Protein AF-A0A5Q4T2U3-F1 (afdb_monomer_lite)

pLDDT: mean 88.75, std 9.17, range [44.78, 97.44]

Radius of gyration: 14.24 Å; chains: 1; bounding box: 34×30×40 Å

Sequence (96 aa):
LSAARLGQRGVGEGGEFGFTLPYAPLAEAGGGQERTWELWLRPSAGAAALRISRILDDVWDKREIFRFPEHRTAAYRAVPCYTADNELDIRLTPPA

Structure (mmCIF, N/CA/C/O backbone):
data_AF-A0A5Q4T2U3-F1
#
_entry.id   AF-A0A5Q4T2U3-F1
#
loop_
_atom_site.group_PDB
_atom_site.id
_atom_site.type_symbol
_atom_site.label_atom_id
_atom_site.label_alt_id
_atom_site.label_comp_id
_atom_site.label_asym_id
_atom_site.label_entity_id
_atom_site.label_seq_id
_atom_site.pdbx_PDB_ins_code
_atom_site.Cartn_x
_atom_site.Cartn_y
_atom_site.Cartn_z
_atom_site.occupancy
_atom_site.B_iso_or_equiv
_atom_site.auth_seq_id
_atom_site.auth_comp_id
_atom_site.auth_asym_id
_atom_site.auth_atom_id
_atom_site.pdbx_PDB_model_num
ATOM 1 N N . LEU A 1 1 ? 0.548 -20.697 7.424 1.00 44.78 1 LEU A N 1
ATOM 2 C CA . LEU A 1 1 ? 0.259 -19.273 7.145 1.00 44.78 1 LEU A CA 1
ATOM 3 C C . LEU A 1 1 ? -0.206 -19.179 5.698 1.00 44.78 1 LEU A C 1
ATOM 5 O O . LEU A 1 1 ? 0.596 -19.425 4.808 1.00 44.78 1 LEU A O 1
ATOM 9 N N . SER A 1 2 ? -1.497 -18.965 5.443 1.00 50.19 2 SER A N 1
ATOM 10 C CA . SER A 1 2 ? -1.995 -18.781 4.074 1.00 50.19 2 SER A CA 1
ATOM 11 C C . SER A 1 2 ? -1.671 -17.360 3.614 1.00 50.19 2 SER A C 1
ATOM 13 O O . SER A 1 2 ? -2.202 -16.402 4.177 1.00 50.19 2 SER A O 1
ATOM 15 N N . ALA A 1 3 ? -0.811 -17.212 2.610 1.00 60.25 3 ALA A N 1
ATOM 16 C CA . ALA A 1 3 ? -0.605 -15.92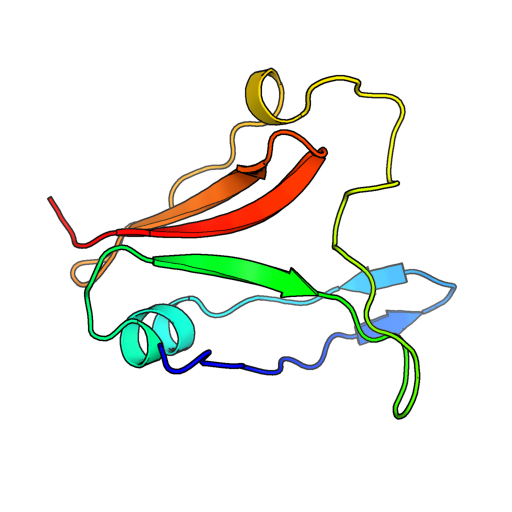6 1.955 1.00 60.25 3 ALA A CA 1
ATOM 17 C C . ALA A 1 3 ? -1.818 -15.635 1.057 1.00 60.25 3 ALA A C 1
ATOM 19 O O . ALA A 1 3 ? -2.064 -16.350 0.086 1.00 60.25 3 ALA A O 1
ATOM 20 N N . ALA A 1 4 ? -2.603 -14.613 1.397 1.00 69.62 4 ALA A N 1
ATOM 21 C CA . ALA A 1 4 ? -3.657 -14.118 0.521 1.00 69.62 4 ALA A CA 1
ATOM 22 C C . ALA A 1 4 ? -3.031 -13.202 -0.539 1.00 69.62 4 ALA A C 1
ATOM 24 O O . ALA A 1 4 ? -2.256 -12.309 -0.206 1.00 69.62 4 ALA A O 1
ATOM 25 N N . ARG A 1 5 ? -3.365 -13.412 -1.817 1.00 78.81 5 ARG A N 1
ATOM 26 C CA . ARG A 1 5 ? -2.930 -12.553 -2.925 1.00 78.81 5 ARG A CA 1
ATOM 27 C C . ARG A 1 5 ? -4.149 -11.974 -3.620 1.00 78.81 5 ARG A C 1
ATOM 29 O O . ARG A 1 5 ? -4.993 -12.721 -4.104 1.00 78.81 5 ARG A O 1
ATOM 36 N N . LEU A 1 6 ? -4.203 -10.650 -3.711 1.00 81.75 6 LEU A N 1
ATOM 37 C CA . LEU A 1 6 ? -5.238 -9.923 -4.437 1.00 81.75 6 LEU A CA 1
ATOM 38 C C . LEU A 1 6 ? -4.587 -9.175 -5.601 1.00 81.75 6 LEU A C 1
ATOM 40 O O . LEU A 1 6 ? -3.558 -8.524 -5.436 1.00 81.75 6 LEU A O 1
ATOM 44 N N . GLY A 1 7 ? -5.146 -9.339 -6.799 1.00 80.31 7 GLY A N 1
ATOM 45 C CA . GLY A 1 7 ? -4.657 -8.692 -8.013 1.00 80.31 7 GLY A CA 1
ATOM 46 C C . GLY A 1 7 ? -5.518 -7.489 -8.371 1.00 80.31 7 GLY A C 1
ATOM 47 O O . GLY A 1 7 ? -6.740 -7.589 -8.348 1.00 80.31 7 GLY A O 1
ATOM 48 N N . GLN A 1 8 ? -4.878 -6.385 -8.749 1.00 81.12 8 GLN A N 1
ATOM 49 C CA . GLN A 1 8 ? -5.539 -5.232 -9.358 1.00 81.12 8 GLN A CA 1
ATOM 50 C C . GLN A 1 8 ? -4.919 -4.948 -10.723 1.00 81.12 8 GLN A C 1
ATOM 52 O O . GLN A 1 8 ? -3.724 -5.173 -10.929 1.00 81.12 8 GLN A O 1
ATOM 57 N N . ARG A 1 9 ? -5.739 -4.483 -11.669 1.00 82.88 9 ARG A N 1
ATOM 58 C CA . ARG A 1 9 ? -5.256 -3.972 -12.957 1.00 82.88 9 ARG A CA 1
ATOM 59 C C . ARG A 1 9 ? -5.087 -2.460 -12.848 1.00 82.88 9 ARG A C 1
ATOM 61 O O . ARG A 1 9 ? -6.004 -1.778 -12.406 1.00 82.88 9 ARG A O 1
ATOM 68 N N . GLY A 1 10 ? -3.919 -1.969 -13.246 1.00 78.75 10 GLY A N 1
ATOM 69 C CA . GLY A 1 10 ? -3.664 -0.545 -13.445 1.00 78.75 10 GLY A CA 1
ATOM 70 C C . GLY A 1 10 ? -3.797 -0.149 -14.914 1.00 78.75 10 GLY A C 1
ATOM 71 O O . GLY A 1 10 ? -3.917 -1.009 -15.790 1.00 78.75 10 GLY A O 1
ATOM 72 N N . VAL A 1 11 ? -3.746 1.153 -15.167 1.00 82.19 11 VAL A N 1
ATOM 73 C CA . VAL A 1 11 ? -3.562 1.755 -16.496 1.00 82.19 11 VAL A CA 1
ATOM 74 C C . VAL A 1 11 ? -2.136 2.290 -16.604 1.00 82.19 11 VAL A C 1
ATOM 76 O O . VAL A 1 11 ? -1.528 2.576 -15.576 1.00 82.19 11 VAL A O 1
ATOM 79 N N . GLY A 1 12 ? -1.587 2.420 -17.809 1.00 78.69 12 GLY A N 1
ATOM 80 C CA . GLY A 1 12 ? -0.233 2.940 -17.987 1.00 78.69 12 GLY A CA 1
ATOM 81 C C . GLY A 1 12 ? 0.112 3.245 -19.440 1.00 78.69 12 GLY A C 1
ATOM 82 O O . GLY A 1 12 ? -0.391 2.584 -20.348 1.00 78.69 12 GLY A O 1
ATOM 83 N N . GLU A 1 13 ? 0.976 4.235 -19.638 1.00 78.38 13 GLU A N 1
ATOM 84 C CA . GLU A 1 13 ? 1.540 4.652 -20.923 1.00 78.38 13 GLU A CA 1
ATOM 85 C C . GLU A 1 13 ? 2.990 5.104 -20.693 1.00 78.38 13 GLU A C 1
ATOM 87 O O . GLU A 1 13 ? 3.322 5.598 -19.620 1.00 78.38 13 GLU A O 1
ATOM 92 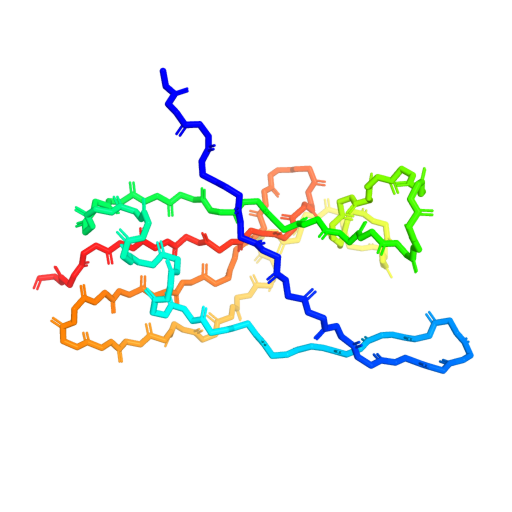N N . GLY A 1 14 ? 3.885 4.896 -21.663 1.00 78.56 14 GLY A N 1
ATOM 93 C CA . GLY A 1 14 ? 5.226 5.498 -21.625 1.00 78.56 14 GLY A CA 1
ATOM 94 C C . GLY A 1 14 ? 6.127 5.099 -20.445 1.00 78.56 14 GLY A C 1
ATOM 95 O O . GLY A 1 14 ? 7.082 5.809 -20.157 1.00 78.56 14 GLY A O 1
ATOM 96 N N . GLY A 1 15 ? 5.853 3.977 -19.767 1.00 79.19 15 GLY A N 1
ATOM 97 C CA . GLY A 1 15 ? 6.593 3.546 -18.570 1.00 79.19 15 GLY A CA 1
ATOM 98 C C . GLY A 1 15 ? 5.978 4.009 -17.245 1.00 79.19 15 GLY A C 1
ATOM 99 O O . GLY A 1 15 ? 6.465 3.626 -16.183 1.00 79.19 15 GLY A O 1
ATOM 100 N N . GLU A 1 16 ? 4.882 4.761 -17.293 1.00 83.62 16 GLU A N 1
ATOM 101 C CA . GLU A 1 16 ? 4.088 5.122 -16.124 1.00 83.62 16 GLU A CA 1
ATOM 102 C C . GLU A 1 16 ? 2.978 4.099 -15.882 1.00 83.62 16 GLU A C 1
ATOM 104 O O . GLU A 1 16 ? 2.484 3.444 -16.805 1.00 83.62 16 GLU A O 1
ATOM 109 N N . PHE A 1 17 ? 2.558 3.968 -14.625 1.00 86.56 17 PHE A N 1
ATOM 110 C CA . PHE A 1 17 ? 1.369 3.208 -14.270 1.00 86.56 17 PHE A CA 1
ATOM 111 C C . PHE A 1 17 ? 0.608 3.895 -13.138 1.00 86.56 17 PHE A C 1
ATOM 113 O O . PHE A 1 17 ? 1.194 4.478 -12.228 1.00 86.56 17 PHE A O 1
ATOM 120 N N . GLY A 1 18 ? -0.714 3.782 -13.179 1.00 87.56 18 GLY A N 1
ATOM 121 C CA . GLY A 1 18 ? -1.623 4.268 -12.155 1.00 87.56 18 GLY A CA 1
ATOM 122 C C . GLY A 1 18 ? -2.625 3.189 -11.773 1.00 87.56 18 GLY A C 1
ATOM 123 O O . GLY A 1 18 ? -3.119 2.438 -12.618 1.00 87.56 18 GLY A O 1
ATOM 124 N N . PHE A 1 19 ? -2.935 3.101 -10.485 1.00 88.25 19 PHE A N 1
ATOM 125 C CA . PHE A 1 19 ? -3.993 2.236 -9.980 1.00 88.25 19 PHE A CA 1
ATOM 126 C C . PHE A 1 19 ? -4.610 2.831 -8.717 1.00 88.25 19 PHE A C 1
ATOM 128 O O . PHE A 1 19 ? -3.964 3.564 -7.971 1.00 88.25 19 PHE A O 1
ATOM 135 N N . THR A 1 20 ? -5.865 2.476 -8.464 1.00 90.69 20 THR A N 1
ATOM 136 C CA . THR A 1 20 ? -6.525 2.721 -7.182 1.00 90.69 20 THR A CA 1
ATOM 137 C C . THR A 1 20 ? -6.623 1.397 -6.444 1.00 90.69 20 THR A C 1
ATOM 139 O O . THR A 1 20 ? -7.126 0.417 -6.992 1.00 90.69 20 THR A O 1
ATOM 142 N N . LEU A 1 21 ? -6.131 1.354 -5.207 1.00 92.00 21 LEU A N 1
ATOM 143 C CA 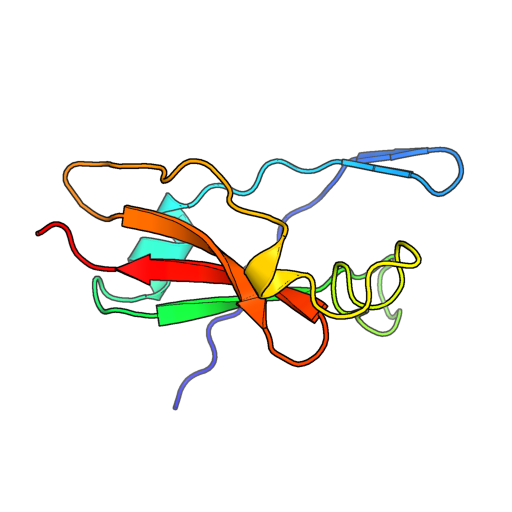. LEU A 1 21 ? -6.180 0.158 -4.373 1.00 92.00 21 LEU A CA 1
ATOM 144 C C . LEU A 1 21 ? -7.415 0.199 -3.463 1.00 92.00 21 LEU A C 1
ATOM 146 O O . LEU A 1 21 ? -7.427 0.976 -2.508 1.00 92.00 21 LEU A O 1
ATOM 150 N N . PRO A 1 22 ? -8.454 -0.618 -3.707 1.00 93.06 22 PRO A N 1
ATOM 151 C CA . PRO A 1 22 ? -9.564 -0.722 -2.771 1.00 93.06 22 PRO A CA 1
ATOM 152 C C . PRO A 1 22 ? -9.106 -1.455 -1.503 1.00 93.06 22 PRO A C 1
ATOM 154 O O . PRO A 1 22 ? -8.608 -2.578 -1.573 1.00 93.06 22 PRO A O 1
ATOM 157 N N . TYR A 1 23 ? -9.294 -0.837 -0.334 1.00 93.81 23 TYR A N 1
ATOM 158 C CA . TYR A 1 23 ? -8.887 -1.432 0.946 1.00 93.81 23 TYR A CA 1
ATOM 159 C C . TYR A 1 23 ? -9.863 -2.483 1.486 1.00 93.81 23 TYR A C 1
ATOM 161 O O . TYR A 1 23 ? -9.427 -3.391 2.188 1.00 93.81 23 TYR A O 1
ATOM 169 N N . ALA A 1 24 ? -11.154 -2.415 1.142 1.00 93.88 24 ALA A N 1
ATOM 170 C CA . ALA A 1 24 ? -12.151 -3.360 1.655 1.00 93.88 24 ALA A CA 1
ATOM 171 C C . ALA A 1 24 ? -11.816 -4.838 1.336 1.00 93.88 24 ALA A C 1
ATOM 173 O O . ALA A 1 24 ? -11.771 -5.632 2.275 1.00 93.88 24 ALA A O 1
ATOM 174 N N . PRO A 1 25 ? -11.429 -5.213 0.096 1.00 93.50 25 PRO A N 1
ATOM 175 C CA . PRO A 1 25 ? -10.997 -6.584 -0.195 1.00 93.50 25 PRO A CA 1
ATOM 176 C C . PRO A 1 25 ? -9.772 -7.039 0.614 1.00 93.50 25 PRO A C 1
ATOM 178 O O . PRO A 1 25 ? -9.663 -8.209 0.977 1.00 93.50 25 PRO A O 1
ATOM 181 N N . LEU A 1 26 ? -8.843 -6.122 0.914 1.00 93.19 26 LEU A N 1
ATOM 182 C CA . LEU A 1 26 ? -7.677 -6.422 1.748 1.00 93.19 26 LEU A CA 1
ATOM 183 C C . LEU A 1 26 ? -8.093 -6.676 3.209 1.00 93.19 26 LEU A C 1
ATOM 185 O O . LEU A 1 26 ? -7.567 -7.579 3.857 1.00 93.19 26 LEU A O 1
ATOM 189 N N . ALA A 1 27 ? -9.046 -5.904 3.736 1.00 92.94 27 ALA A N 1
ATOM 190 C CA . ALA A 1 27 ? -9.564 -6.080 5.092 1.00 92.94 27 ALA A CA 1
ATOM 191 C C . ALA A 1 27 ? -10.338 -7.400 5.243 1.00 92.94 27 ALA A C 1
ATOM 193 O O . ALA A 1 27 ? -10.115 -8.142 6.204 1.00 92.94 27 ALA A O 1
ATOM 194 N N . GLU A 1 28 ? -11.177 -7.734 4.259 1.00 91.94 28 GLU A N 1
ATOM 195 C CA . GLU A 1 28 ? -11.919 -8.997 4.192 1.00 91.94 28 GLU A CA 1
ATOM 196 C C . GLU A 1 28 ? -10.975 -10.201 4.147 1.00 91.94 28 GLU A C 1
ATOM 198 O O . GLU A 1 28 ? -11.067 -11.101 4.983 1.00 91.94 28 GLU A O 1
ATOM 203 N N . ALA A 1 29 ? -9.993 -10.191 3.240 1.00 91.69 29 ALA A N 1
ATOM 204 C CA . ALA A 1 29 ? -8.987 -11.250 3.163 1.00 91.69 29 ALA A CA 1
ATOM 205 C C . ALA A 1 29 ? -8.095 -11.312 4.419 1.00 91.69 29 ALA A C 1
ATOM 207 O O . ALA A 1 29 ? -7.525 -12.362 4.736 1.00 91.69 29 ALA A O 1
ATOM 208 N N . GLY A 1 30 ? -7.971 -10.190 5.134 1.00 88.69 30 GLY A N 1
ATOM 209 C CA . GLY A 1 30 ? -7.330 -10.053 6.440 1.00 88.69 30 GLY A CA 1
ATOM 210 C C . GLY A 1 30 ? -8.062 -10.760 7.583 1.00 88.69 30 GLY A C 1
ATOM 211 O O . GLY A 1 30 ? -7.440 -11.047 8.604 1.00 88.69 30 GLY A O 1
ATOM 212 N N . GLY A 1 31 ? -9.354 -11.062 7.418 1.00 89.06 31 GLY A N 1
ATOM 213 C CA . GLY A 1 31 ? -10.201 -11.620 8.473 1.00 89.06 31 GLY A CA 1
ATOM 214 C C . GLY A 1 31 ? -10.458 -10.639 9.622 1.00 89.06 31 GLY A C 1
ATOM 215 O O . GLY A 1 31 ? -10.635 -11.067 10.760 1.00 89.06 31 GLY A O 1
ATOM 216 N N . GLY A 1 32 ? -10.398 -9.328 9.353 1.00 84.12 32 GLY A N 1
ATOM 217 C CA . GLY A 1 32 ? -10.566 -8.289 10.375 1.00 84.12 32 GLY A CA 1
ATOM 218 C C . GLY A 1 32 ? -9.457 -8.248 11.434 1.00 84.12 32 GLY A C 1
ATOM 219 O O . GLY A 1 32 ? -9.655 -7.644 12.480 1.00 84.12 32 GLY A O 1
ATOM 220 N N . GLN A 1 33 ? -8.318 -8.902 11.193 1.00 89.75 33 GLN A N 1
ATOM 221 C CA . GLN A 1 33 ? -7.134 -8.847 12.054 1.00 89.75 33 GLN A CA 1
ATOM 222 C C . GLN A 1 33 ? -6.131 -7.816 11.538 1.00 89.75 33 GLN A C 1
ATOM 224 O O . GLN A 1 33 ? -6.162 -7.441 10.362 1.00 89.75 33 GLN A O 1
ATOM 229 N N . GLU A 1 34 ? -5.205 -7.396 12.403 1.00 94.38 34 GLU A N 1
ATOM 230 C CA . GLU A 1 34 ? -4.055 -6.615 11.951 1.00 94.38 34 GLU A CA 1
ATOM 231 C C . GLU A 1 34 ? -3.253 -7.411 10.915 1.00 94.38 34 GLU A C 1
ATOM 233 O O . GLU A 1 34 ? -2.910 -8.581 11.116 1.00 94.38 34 GLU A O 1
ATOM 238 N N . ARG A 1 35 ? -2.983 -6.776 9.773 1.00 94.88 35 ARG A N 1
ATOM 239 C CA . ARG A 1 35 ? -2.221 -7.373 8.682 1.00 94.88 35 ARG A CA 1
ATOM 240 C C . ARG A 1 35 ? -1.517 -6.306 7.859 1.00 94.88 35 ARG A C 1
ATOM 242 O O . ARG A 1 35 ? -2.118 -5.305 7.473 1.00 94.88 35 ARG A O 1
ATOM 249 N N . THR A 1 36 ? -0.271 -6.587 7.504 1.00 95.88 36 THR A N 1
ATOM 250 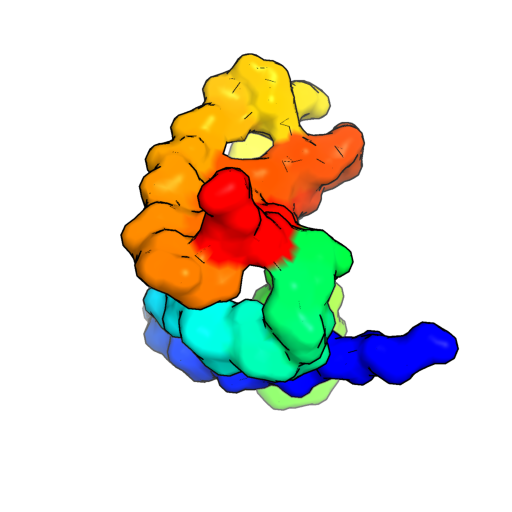C CA . THR A 1 36 ? 0.475 -5.821 6.505 1.00 95.88 36 THR A CA 1
ATOM 251 C C . THR A 1 36 ? 0.363 -6.497 5.144 1.00 95.88 36 THR A C 1
ATOM 253 O O . THR A 1 36 ? 0.513 -7.714 5.028 1.00 95.88 36 THR A O 1
ATOM 256 N N . TRP A 1 37 ? 0.072 -5.701 4.122 1.00 96.31 37 TRP A N 1
ATOM 257 C CA . TRP A 1 37 ? -0.016 -6.115 2.732 1.00 96.31 37 TRP A CA 1
ATOM 258 C C . TRP A 1 37 ? 1.163 -5.561 1.952 1.00 96.31 37 TRP A C 1
ATOM 260 O O . TRP A 1 37 ? 1.292 -4.348 1.779 1.00 96.31 37 TRP A O 1
ATOM 270 N N . GLU A 1 38 ? 1.977 -6.473 1.440 1.00 95.44 38 GLU A N 1
ATOM 271 C CA . GLU A 1 38 ? 3.066 -6.144 0.536 1.00 95.44 38 GLU A CA 1
ATOM 272 C C . GLU A 1 38 ? 2.537 -5.789 -0.854 1.00 95.44 38 GLU A C 1
ATOM 274 O O . GLU A 1 38 ? 1.799 -6.562 -1.478 1.00 95.44 38 GLU A O 1
ATOM 279 N N . LEU A 1 39 ? 2.948 -4.634 -1.375 1.00 93.81 39 LEU A N 1
ATOM 280 C CA . LEU A 1 39 ? 2.614 -4.224 -2.732 1.00 93.81 39 LEU A CA 1
ATOM 281 C C . LEU A 1 39 ? 3.671 -4.652 -3.753 1.00 93.81 39 LEU A C 1
ATOM 283 O O . LEU A 1 39 ? 4.867 -4.371 -3.635 1.00 93.81 39 LEU A O 1
ATOM 287 N N . TRP A 1 40 ? 3.197 -5.299 -4.811 1.00 93.31 40 TRP A N 1
ATOM 288 C CA . TRP A 1 40 ? 4.020 -5.804 -5.899 1.00 93.31 40 TRP A CA 1
ATOM 289 C C . TRP A 1 40 ? 3.440 -5.360 -7.242 1.00 93.31 40 TRP A C 1
ATOM 291 O O . TRP A 1 40 ? 2.248 -5.537 -7.496 1.00 93.31 40 TRP A O 1
ATOM 301 N N . LEU A 1 41 ? 4.290 -4.845 -8.127 1.00 89.88 41 LEU A N 1
ATOM 302 C CA . LEU A 1 41 ? 3.948 -4.548 -9.513 1.00 89.88 41 LEU A CA 1
ATOM 303 C C . LEU A 1 41 ? 4.369 -5.715 -10.402 1.00 89.88 41 LEU A C 1
ATOM 305 O O . LEU A 1 41 ? 5.510 -6.164 -10.355 1.00 89.88 41 LEU A O 1
ATOM 309 N N . ARG A 1 42 ? 3.469 -6.183 -11.265 1.00 91.44 42 ARG A N 1
ATOM 310 C CA . ARG A 1 42 ? 3.817 -7.109 -12.344 1.00 91.44 42 ARG A CA 1
ATOM 311 C C . ARG A 1 42 ? 3.585 -6.411 -13.691 1.00 91.44 42 ARG A C 1
ATOM 313 O O . ARG A 1 42 ? 2.420 -6.282 -14.064 1.00 91.44 42 ARG A O 1
ATOM 320 N N . PRO A 1 43 ? 4.644 -5.994 -14.412 1.00 87.06 43 PRO A N 1
ATOM 321 C CA . PRO A 1 43 ? 4.509 -5.158 -15.613 1.00 87.06 43 PRO A CA 1
ATOM 322 C C . PRO A 1 43 ? 3.741 -5.820 -16.763 1.00 87.06 43 PRO A C 1
ATOM 324 O O . PRO A 1 43 ? 3.053 -5.152 -17.526 1.00 87.06 43 PRO A O 1
ATOM 327 N N . SER A 1 44 ? 3.840 -7.144 -16.888 1.00 86.75 44 SER A N 1
ATOM 328 C CA . SER A 1 44 ? 3.137 -7.920 -17.910 1.00 86.75 44 SER A CA 1
ATOM 329 C C . SER A 1 44 ? 2.907 -9.363 -17.453 1.00 86.75 44 SER A C 1
ATOM 331 O O . SER A 1 44 ? 3.460 -9.826 -16.451 1.00 86.75 44 SER A O 1
ATOM 333 N N . ALA A 1 45 ? 2.049 -10.103 -18.157 1.00 88.31 45 ALA A N 1
ATOM 334 C CA . ALA A 1 45 ? 1.859 -11.523 -17.877 1.00 88.31 45 ALA A CA 1
ATOM 335 C C . ALA A 1 45 ? 3.184 -12.287 -18.056 1.00 88.31 45 ALA A C 1
ATOM 337 O O . ALA A 1 45 ? 3.860 -12.134 -19.066 1.00 88.31 45 ALA A O 1
ATOM 338 N N . GLY A 1 46 ? 3.558 -13.098 -17.064 1.00 90.25 46 GLY A N 1
ATOM 339 C CA . GLY A 1 46 ? 4.813 -13.860 -17.072 1.00 90.25 46 GLY A CA 1
ATOM 340 C C . GLY A 1 46 ? 6.059 -13.082 -16.629 1.00 90.25 46 GLY A C 1
ATOM 341 O O . GLY A 1 46 ? 7.068 -13.713 -16.330 1.00 90.25 46 GLY A O 1
ATOM 342 N N . ALA A 1 47 ? 5.999 -11.750 -16.509 1.00 91.81 47 ALA A N 1
ATOM 343 C CA . ALA A 1 47 ? 7.104 -10.973 -15.954 1.00 91.81 47 ALA A CA 1
ATOM 344 C C . ALA A 1 47 ? 7.288 -11.231 -14.451 1.00 91.81 47 ALA A C 1
ATOM 346 O O . ALA A 1 47 ? 6.325 -11.498 -13.718 1.00 91.81 47 ALA A O 1
ATOM 347 N N . ALA A 1 48 ? 8.532 -11.089 -13.990 1.00 92.19 48 ALA A N 1
ATOM 348 C CA . ALA A 1 48 ? 8.848 -11.071 -12.570 1.00 92.19 48 ALA A CA 1
ATOM 349 C C . ALA A 1 48 ? 8.118 -9.914 -11.867 1.00 92.19 48 ALA A C 1
ATOM 351 O O . ALA A 1 48 ? 7.903 -8.844 -12.441 1.00 92.19 48 ALA A O 1
ATOM 352 N N . ALA A 1 49 ? 7.716 -10.149 -10.619 1.00 91.75 49 ALA A N 1
ATOM 353 C CA . ALA A 1 49 ? 7.114 -9.117 -9.791 1.00 91.75 49 ALA A CA 1
ATOM 354 C C . ALA A 1 49 ? 8.202 -8.200 -9.212 1.00 91.75 49 ALA A C 1
ATOM 356 O O . ALA A 1 49 ? 9.253 -8.669 -8.783 1.00 91.75 49 ALA A O 1
ATOM 357 N N . LEU A 1 50 ? 7.921 -6.902 -9.179 1.00 90.00 50 LEU A N 1
ATOM 358 C CA . LEU A 1 50 ? 8.788 -5.850 -8.663 1.00 90.00 50 LEU A CA 1
ATOM 359 C C . LEU A 1 50 ? 8.186 -5.289 -7.373 1.00 90.00 50 LEU A C 1
ATOM 361 O O . LEU A 1 50 ? 6.981 -5.033 -7.318 1.00 90.00 50 LEU A O 1
ATOM 365 N N . ARG A 1 51 ? 9.009 -5.073 -6.343 1.00 92.38 51 ARG A N 1
ATOM 366 C CA . ARG A 1 51 ? 8.569 -4.368 -5.130 1.00 92.38 51 ARG A CA 1
ATOM 367 C C . ARG A 1 51 ? 8.326 -2.901 -5.440 1.00 92.38 51 ARG A C 1
ATOM 369 O O . ARG A 1 51 ? 9.170 -2.245 -6.052 1.00 92.38 51 ARG A O 1
ATOM 376 N N . ILE A 1 52 ? 7.174 -2.388 -5.014 1.00 89.50 52 ILE A N 1
ATOM 377 C CA . ILE A 1 52 ? 6.842 -0.978 -5.218 1.00 89.50 52 ILE A CA 1
ATOM 378 C C . ILE A 1 52 ? 7.730 -0.109 -4.318 1.00 89.50 52 ILE A C 1
ATOM 380 O O . ILE A 1 52 ? 7.904 -0.382 -3.132 1.00 89.50 52 ILE A O 1
ATOM 384 N N . SER A 1 53 ? 8.260 0.968 -4.902 1.00 87.25 53 SER A N 1
ATOM 385 C CA . SER A 1 53 ? 8.992 2.057 -4.244 1.00 87.25 53 SER A CA 1
ATOM 386 C C . SER A 1 53 ? 10.413 1.807 -3.731 1.00 87.25 53 SER A C 1
ATOM 388 O O . SER A 1 53 ? 11.080 2.760 -3.312 1.00 87.25 53 SER A O 1
ATOM 390 N N . ARG A 1 54 ? 10.934 0.588 -3.871 1.00 79.88 54 ARG A N 1
ATOM 391 C CA . ARG A 1 54 ? 12.313 0.280 -3.468 1.00 79.88 54 ARG A CA 1
ATOM 392 C C . ARG A 1 54 ? 13.370 1.095 -4.226 1.00 79.88 54 ARG A C 1
ATOM 394 O O . ARG A 1 54 ? 14.370 1.486 -3.642 1.00 79.88 54 ARG A O 1
ATOM 401 N N . ILE A 1 55 ? 13.150 1.340 -5.519 1.00 74.06 55 ILE A N 1
ATOM 402 C CA . ILE A 1 55 ? 14.053 2.105 -6.394 1.00 74.06 55 ILE A CA 1
ATOM 403 C C . ILE A 1 55 ? 13.207 3.173 -7.091 1.00 74.06 55 ILE A C 1
ATOM 405 O O . ILE A 1 55 ? 12.654 2.924 -8.159 1.00 74.06 55 ILE A O 1
ATOM 409 N N . LEU A 1 56 ? 13.017 4.320 -6.438 1.00 73.94 56 LEU A N 1
ATOM 410 C CA . LEU A 1 56 ? 12.218 5.428 -6.986 1.00 73.94 56 LEU A CA 1
ATOM 411 C C . LEU A 1 56 ? 12.886 6.799 -6.842 1.00 73.94 56 LEU A C 1
ATOM 413 O O . LEU A 1 56 ? 12.620 7.671 -7.661 1.00 73.94 56 LEU A O 1
ATOM 417 N N . ASP A 1 57 ? 13.723 7.003 -5.826 1.00 78.62 57 ASP A N 1
ATOM 418 C CA . ASP A 1 57 ? 14.295 8.307 -5.483 1.00 78.62 57 ASP A CA 1
ATOM 419 C C . ASP A 1 57 ? 15.545 8.142 -4.596 1.00 78.62 57 ASP A C 1
ATOM 421 O O . ASP A 1 57 ? 15.858 7.032 -4.160 1.00 78.62 57 ASP A O 1
ATOM 425 N N . ASP A 1 58 ? 16.238 9.252 -4.327 1.00 87.62 58 ASP A N 1
ATOM 426 C CA . ASP A 1 58 ? 17.466 9.311 -3.521 1.00 87.62 58 ASP A CA 1
ATOM 427 C C . ASP A 1 58 ? 17.199 9.490 -2.005 1.00 87.62 58 ASP A C 1
ATOM 429 O O . ASP A 1 58 ? 18.024 10.045 -1.274 1.00 87.62 58 ASP A O 1
ATOM 433 N N . VAL A 1 59 ? 16.041 9.047 -1.495 1.00 89.56 59 VAL A N 1
ATOM 434 C CA . VAL A 1 59 ? 15.712 9.123 -0.061 1.00 89.56 59 VAL A CA 1
ATOM 435 C C . VAL A 1 59 ? 16.166 7.854 0.663 1.00 89.56 59 VAL A C 1
ATOM 437 O O . VAL A 1 59 ? 15.656 6.760 0.432 1.00 89.56 59 VAL A O 1
ATOM 440 N N . TRP A 1 60 ? 17.114 8.015 1.590 1.00 84.94 60 TRP A N 1
ATOM 441 C CA . TRP A 1 60 ? 17.801 6.907 2.266 1.00 84.94 60 TRP A CA 1
ATOM 442 C C . TRP A 1 60 ? 16.961 6.176 3.337 1.00 84.94 60 TRP A C 1
ATOM 444 O O . TRP A 1 60 ? 17.125 4.972 3.502 1.00 84.94 60 TRP A O 1
ATOM 454 N N . ASP A 1 61 ? 16.009 6.840 4.005 1.00 91.06 61 ASP A N 1
ATOM 455 C CA . ASP A 1 61 ? 15.084 6.203 4.965 1.00 91.06 61 ASP A CA 1
ATOM 456 C C . ASP A 1 61 ? 13.662 6.754 4.808 1.00 91.06 61 ASP A C 1
ATOM 458 O O . ASP A 1 61 ? 13.263 7.751 5.416 1.00 91.06 61 ASP A O 1
ATOM 462 N N . LYS A 1 62 ? 12.878 6.118 3.938 1.00 92.56 62 LYS A N 1
ATOM 463 C CA . LYS A 1 62 ? 11.556 6.611 3.546 1.00 92.56 62 LYS A CA 1
ATOM 464 C C . LYS A 1 62 ? 10.535 6.564 4.675 1.00 92.56 62 LYS A C 1
ATOM 466 O O . LYS A 1 62 ? 9.578 7.337 4.639 1.00 92.56 62 LYS A O 1
ATOM 471 N N . ARG A 1 63 ? 10.709 5.695 5.675 1.00 93.25 63 ARG A N 1
ATOM 472 C CA . ARG A 1 63 ? 9.721 5.535 6.754 1.00 93.25 63 ARG A CA 1
ATOM 473 C C . ARG A 1 63 ? 9.698 6.723 7.715 1.00 93.25 63 ARG A C 1
ATOM 475 O O . ARG A 1 63 ? 8.645 7.031 8.269 1.00 93.25 63 ARG A O 1
ATOM 482 N N . GLU A 1 64 ? 10.837 7.392 7.882 1.00 92.62 64 GLU A N 1
ATOM 483 C CA . GLU A 1 64 ? 10.962 8.565 8.752 1.00 92.62 64 GLU A CA 1
ATOM 484 C C . GLU A 1 64 ? 10.508 9.851 8.051 1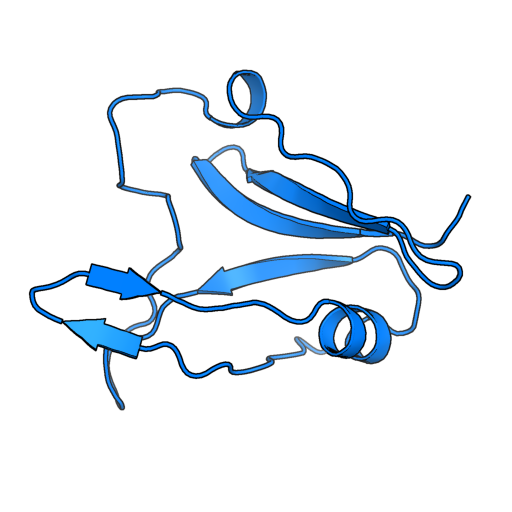.00 92.62 64 GLU A C 1
ATOM 486 O O . GLU A 1 64 ? 10.108 10.815 8.704 1.00 92.62 64 GLU A O 1
ATOM 491 N N . ILE A 1 65 ? 10.526 9.854 6.715 1.00 92.50 65 ILE A N 1
ATOM 492 C CA . ILE A 1 65 ? 10.239 11.034 5.896 1.00 92.50 65 ILE A CA 1
ATOM 493 C C . ILE A 1 65 ? 8.789 11.052 5.405 1.00 92.50 65 ILE A C 1
ATOM 495 O O . ILE A 1 65 ? 8.107 12.073 5.507 1.00 92.50 65 ILE A O 1
ATOM 499 N N . PHE A 1 66 ? 8.291 9.935 4.872 1.00 92.50 66 PHE A N 1
ATOM 500 C CA . PHE A 1 66 ? 6.976 9.885 4.242 1.00 92.50 66 PHE A CA 1
ATOM 501 C C . PHE A 1 66 ? 5.909 9.380 5.209 1.00 92.50 66 PHE A C 1
ATOM 503 O O . PHE A 1 66 ? 5.882 8.211 5.594 1.00 92.50 66 PHE A O 1
ATOM 510 N N . ARG A 1 67 ? 4.961 10.262 5.538 1.00 93.19 67 ARG A N 1
ATOM 511 C CA . ARG A 1 67 ? 3.730 9.907 6.248 1.00 93.19 67 ARG A CA 1
ATOM 512 C C . ARG A 1 67 ? 2.525 10.151 5.361 1.00 93.19 67 ARG A C 1
ATOM 514 O O . ARG A 1 67 ? 2.300 11.266 4.899 1.00 93.19 67 ARG A O 1
ATOM 521 N N . PHE A 1 68 ? 1.739 9.103 5.160 1.00 92.56 68 PHE A N 1
ATOM 522 C CA . PHE A 1 68 ? 0.511 9.168 4.382 1.00 92.56 68 PHE A CA 1
ATOM 523 C C . PHE A 1 68 ? -0.704 9.327 5.303 1.00 92.56 68 PHE A C 1
ATOM 525 O O . PHE A 1 68 ? -0.692 8.808 6.424 1.00 92.56 68 PHE A O 1
ATOM 532 N N . PRO A 1 69 ? -1.767 10.020 4.855 1.00 94.62 69 PRO A N 1
ATOM 533 C CA . PRO A 1 69 ? -3.023 10.068 5.589 1.00 94.62 69 PRO A CA 1
ATOM 534 C C . PRO A 1 69 ? -3.587 8.664 5.832 1.00 94.62 69 PRO A C 1
ATOM 536 O O . PRO A 1 69 ? -3.609 7.823 4.933 1.00 94.62 69 PRO A O 1
ATOM 539 N N . GLU A 1 70 ? -4.088 8.425 7.042 1.00 95.62 70 GLU A N 1
ATOM 540 C CA . GLU A 1 70 ? -4.810 7.193 7.361 1.00 95.62 70 GLU A CA 1
ATOM 541 C C . GLU A 1 70 ? -6.215 7.225 6.749 1.00 95.62 70 GLU A C 1
ATOM 543 O O . GLU A 1 70 ? -6.960 8.191 6.927 1.00 95.62 70 GLU A O 1
ATOM 548 N N . HIS A 1 71 ? -6.614 6.131 6.102 1.00 96.25 71 HIS A N 1
ATOM 549 C CA . HIS A 1 71 ? -7.996 5.908 5.697 1.00 96.25 71 HIS A CA 1
ATOM 550 C C . HIS A 1 71 ? -8.751 5.158 6.801 1.00 96.25 71 HIS A C 1
ATOM 552 O O . HIS A 1 71 ? -8.396 4.033 7.158 1.00 96.25 71 HIS A O 1
ATOM 558 N N . ARG A 1 72 ? -9.801 5.785 7.343 1.00 96.75 72 ARG A N 1
ATOM 559 C CA . ARG A 1 72 ? -10.579 5.293 8.490 1.00 96.75 72 ARG A CA 1
ATOM 560 C C . ARG A 1 72 ? -11.989 4.910 8.058 1.00 96.75 72 ARG A C 1
ATOM 562 O O . ARG A 1 72 ? -12.677 5.714 7.436 1.00 96.75 72 ARG A O 1
ATOM 569 N N . THR A 1 73 ? -12.432 3.720 8.448 1.00 95.69 73 THR A N 1
ATOM 570 C CA . THR A 1 73 ? -13.825 3.272 8.319 1.00 95.69 73 THR A CA 1
ATOM 571 C C . THR A 1 73 ? -14.324 2.715 9.654 1.00 95.69 73 THR A C 1
ATOM 573 O O . THR A 1 73 ? -13.557 2.592 10.608 1.00 95.69 73 THR A O 1
ATOM 576 N N . ALA A 1 74 ? -15.603 2.339 9.721 1.00 94.69 74 ALA A N 1
ATOM 577 C CA . ALA A 1 74 ? -16.151 1.621 10.873 1.00 94.69 74 ALA A CA 1
ATOM 578 C C . ALA A 1 74 ? -15.618 0.180 11.011 1.00 94.69 74 ALA A C 1
ATOM 580 O O . ALA A 1 74 ? -15.813 -0.428 12.057 1.00 94.69 74 ALA A O 1
ATOM 581 N N . ALA A 1 75 ? -14.976 -0.373 9.974 1.00 93.88 75 ALA A N 1
ATOM 582 C CA . ALA A 1 75 ? -14.547 -1.772 9.927 1.00 93.88 75 ALA A CA 1
ATOM 583 C C . ALA A 1 75 ? -13.023 -1.957 9.986 1.00 93.88 75 ALA A C 1
ATOM 585 O O . ALA A 1 75 ? -12.556 -3.026 10.365 1.00 93.88 75 ALA A O 1
ATOM 586 N N . TYR A 1 76 ? -12.242 -0.951 9.585 1.00 96.38 76 TYR A N 1
ATOM 587 C CA . TYR A 1 76 ? -10.781 -1.024 9.543 1.00 96.38 76 TYR A CA 1
ATOM 588 C C . TYR A 1 76 ? -10.136 0.362 9.429 1.00 96.38 76 TYR A C 1
ATOM 590 O O . TYR A 1 76 ? -10.763 1.343 9.008 1.00 96.38 76 TYR A O 1
ATOM 598 N N . ARG A 1 77 ? -8.838 0.408 9.728 1.00 97.44 77 ARG A N 1
ATOM 599 C CA . ARG A 1 77 ? -7.927 1.522 9.449 1.00 97.44 77 ARG A CA 1
ATOM 600 C C . ARG A 1 77 ? -6.863 1.056 8.469 1.00 97.44 77 ARG A C 1
ATOM 602 O O . ARG A 1 77 ? -6.279 0.002 8.688 1.00 97.44 77 ARG A O 1
ATOM 609 N N . ALA A 1 78 ? -6.603 1.826 7.416 1.00 97.44 78 ALA A N 1
ATOM 610 C CA . ALA A 1 78 ? -5.564 1.537 6.431 1.00 97.44 78 ALA A CA 1
ATOM 611 C C . ALA A 1 78 ? -4.517 2.654 6.407 1.00 97.44 78 ALA A C 1
ATOM 613 O O . ALA A 1 78 ? -4.858 3.828 6.245 1.00 97.44 78 ALA A O 1
ATOM 614 N N . VAL A 1 79 ? -3.245 2.281 6.543 1.00 97.25 79 VAL A N 1
ATOM 615 C CA . VAL A 1 79 ? -2.106 3.203 6.558 1.00 97.25 79 VAL A CA 1
ATOM 616 C C . VAL A 1 79 ? -1.058 2.723 5.556 1.00 97.25 79 VAL A C 1
ATOM 618 O O . VAL A 1 79 ? -0.470 1.660 5.772 1.00 97.25 79 VAL A O 1
ATOM 621 N N . PRO A 1 80 ? -0.785 3.484 4.482 1.00 96.50 80 PRO A N 1
ATOM 622 C CA . PRO A 1 80 ? 0.414 3.274 3.686 1.00 96.50 80 PRO A CA 1
ATOM 623 C C . PRO A 1 80 ? 1.660 3.561 4.528 1.00 96.50 80 PRO A C 1
ATOM 625 O O . PRO A 1 80 ? 1.735 4.587 5.209 1.00 96.50 80 PRO A O 1
ATOM 628 N N . CYS A 1 81 ? 2.634 2.658 4.499 1.00 95.62 81 CYS A N 1
ATOM 629 C CA . CYS A 1 81 ? 3.852 2.767 5.292 1.00 95.62 81 CYS A CA 1
ATOM 630 C C . CYS A 1 81 ? 5.054 2.163 4.569 1.00 95.62 81 CYS A C 1
ATOM 632 O O . CYS A 1 81 ? 4.922 1.186 3.835 1.00 95.62 81 CYS A O 1
ATOM 634 N N . TYR A 1 82 ? 6.228 2.737 4.819 1.00 95.44 82 TYR A N 1
ATOM 635 C CA . TYR A 1 82 ? 7.489 2.209 4.318 1.00 95.44 82 TYR A CA 1
ATOM 636 C C . TYR A 1 82 ? 8.123 1.219 5.292 1.00 95.44 82 TYR A C 1
ATOM 638 O O . TYR A 1 82 ? 8.093 1.418 6.510 1.00 95.44 82 TYR A O 1
ATOM 646 N N . THR A 1 83 ? 8.719 0.166 4.739 1.00 94.19 83 THR A N 1
ATOM 647 C CA . THR A 1 83 ? 9.580 -0.771 5.468 1.00 94.19 83 THR A CA 1
ATOM 648 C C . THR A 1 83 ? 10.991 -0.204 5.653 1.00 94.19 83 THR A C 1
ATOM 650 O O . THR A 1 83 ? 11.319 0.878 5.166 1.00 94.19 83 THR A O 1
ATOM 653 N N . ALA A 1 84 ? 11.851 -0.961 6.343 1.00 92.56 84 ALA A N 1
ATOM 654 C CA . ALA A 1 84 ? 13.269 -0.627 6.469 1.00 92.56 84 ALA A CA 1
ATOM 655 C C . ALA A 1 84 ? 14.040 -0.636 5.154 1.00 92.56 84 ALA A C 1
ATOM 657 O O . ALA A 1 84 ? 15.018 0.088 5.015 1.00 92.56 84 ALA A O 1
ATOM 658 N N . ASP A 1 85 ? 13.561 -1.424 4.199 1.00 91.88 85 ASP A N 1
ATOM 659 C CA . ASP A 1 85 ? 14.160 -1.573 2.881 1.00 91.88 85 ASP A CA 1
ATOM 660 C C . ASP A 1 85 ? 13.519 -0.620 1.854 1.00 91.88 85 ASP A C 1
ATOM 662 O O . ASP A 1 85 ? 13.628 -0.835 0.646 1.00 91.88 85 ASP A O 1
ATOM 666 N N . ASN A 1 86 ? 12.838 0.435 2.328 1.00 93.44 86 ASN A N 1
ATOM 667 C CA . ASN A 1 86 ? 12.164 1.455 1.516 1.00 93.44 86 ASN A CA 1
ATOM 668 C C . ASN A 1 86 ? 11.063 0.903 0.593 1.00 93.44 86 ASN A C 1
ATOM 670 O O . ASN A 1 86 ? 10.734 1.490 -0.442 1.00 93.44 86 ASN A O 1
ATOM 674 N N . GLU A 1 87 ? 1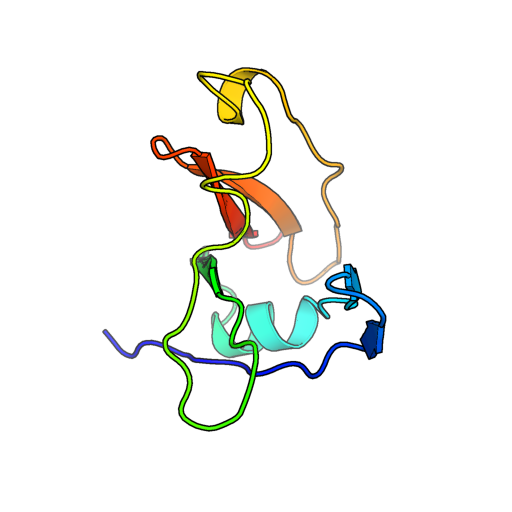0.446 -0.210 0.982 1.00 94.12 87 GLU A N 1
ATOM 675 C CA . GLU A 1 87 ? 9.347 -0.825 0.241 1.00 94.12 87 GLU A CA 1
ATOM 676 C C . GLU A 1 87 ? 8.003 -0.297 0.749 1.00 94.12 87 GLU A C 1
ATOM 678 O O . GLU A 1 87 ? 7.823 -0.119 1.955 1.00 94.12 87 GLU A O 1
ATOM 683 N N . LEU A 1 88 ? 7.068 -0.018 -0.163 1.00 94.81 88 LEU A N 1
ATOM 684 C CA . LEU A 1 88 ? 5.747 0.491 0.206 1.00 94.81 88 LEU A CA 1
ATOM 685 C C . LEU A 1 88 ? 4.776 -0.659 0.496 1.00 94.81 88 LEU A C 1
ATOM 687 O O . LEU A 1 88 ? 4.467 -1.461 -0.390 1.00 94.81 88 LEU A O 1
ATOM 691 N N . ASP A 1 89 ? 4.226 -0.648 1.704 1.00 96.19 89 ASP A N 1
ATOM 692 C CA . ASP A 1 89 ? 3.218 -1.590 2.179 1.00 96.19 89 ASP A CA 1
ATOM 693 C C . ASP A 1 89 ? 1.953 -0.865 2.649 1.00 96.19 89 ASP A C 1
ATOM 695 O O . ASP A 1 89 ? 1.952 0.343 2.900 1.00 96.19 89 ASP A O 1
ATOM 699 N N . ILE A 1 90 ? 0.864 -1.620 2.805 1.00 96.69 90 ILE A N 1
ATOM 700 C CA . ILE A 1 90 ? -0.364 -1.151 3.456 1.00 96.69 90 ILE A CA 1
ATOM 701 C C . ILE A 1 90 ? -0.560 -1.917 4.755 1.00 96.69 90 ILE A C 1
ATOM 703 O O . ILE A 1 90 ? -0.807 -3.124 4.740 1.00 96.69 90 ILE A O 1
ATOM 707 N N . ARG A 1 91 ? -0.530 -1.216 5.884 1.00 96.62 91 ARG A N 1
ATOM 708 C CA . ARG A 1 91 ? -0.937 -1.784 7.166 1.00 96.62 91 ARG A CA 1
ATOM 709 C C . ARG A 1 91 ? -2.429 -1.573 7.375 1.00 96.62 91 ARG A C 1
ATOM 711 O O . ARG A 1 91 ? -2.908 -0.439 7.369 1.00 96.62 91 ARG A O 1
ATOM 718 N N . LEU A 1 92 ? -3.146 -2.671 7.571 1.00 97.00 92 LEU A N 1
ATOM 719 C CA . LEU A 1 92 ? -4.533 -2.687 8.005 1.00 97.00 92 LEU A CA 1
ATOM 720 C C . LEU A 1 92 ? -4.604 -3.076 9.474 1.00 97.00 92 LEU A C 1
ATOM 722 O O . LEU A 1 92 ? -4.005 -4.070 9.874 1.00 97.00 92 LEU A O 1
ATOM 726 N N . THR A 1 93 ? -5.367 -2.323 10.257 1.00 96.50 93 THR A N 1
ATOM 727 C CA . THR A 1 93 ? -5.682 -2.650 11.650 1.00 96.50 93 THR A CA 1
ATOM 728 C C . THR A 1 93 ? -7.192 -2.607 11.882 1.00 96.50 93 THR A C 1
ATOM 730 O O . THR A 1 93 ? -7.911 -1.917 11.143 1.00 96.50 93 THR A O 1
ATOM 733 N N . PRO A 1 94 ? -7.703 -3.330 12.896 1.00 93.25 94 PRO A N 1
ATOM 734 C CA . PRO A 1 94 ? -9.069 -3.141 13.365 1.00 93.25 94 PRO A CA 1
ATOM 735 C C . PRO A 1 94 ? -9.330 -1.674 13.761 1.00 93.25 94 PRO A C 1
ATOM 737 O O . PRO A 1 94 ? -8.390 -0.925 14.061 1.00 93.25 94 PRO A O 1
ATOM 740 N N . PRO A 1 95 ? -10.600 -1.235 13.781 1.00 88.88 95 PRO A N 1
ATOM 741 C CA . PRO A 1 95 ? -10.950 0.035 14.396 1.00 88.88 95 PRO A CA 1
ATOM 742 C C . PRO A 1 95 ? -10.580 -0.003 15.888 1.00 88.88 95 PRO A C 1
ATOM 744 O O . PRO A 1 95 ? -10.502 -1.073 16.487 1.00 88.88 95 PRO A O 1
ATOM 747 N N . ALA A 1 96 ? -10.284 1.176 16.442 1.00 79.12 96 ALA A N 1
ATOM 748 C CA . ALA A 1 96 ? -9.893 1.310 17.848 1.00 79.12 96 ALA A CA 1
ATOM 749 C C . ALA A 1 96 ? -11.073 1.035 18.786 1.00 79.12 96 ALA A C 1
ATOM 751 O O . ALA A 1 96 ? -12.210 1.356 18.365 1.00 79.12 96 ALA A O 1
#

Secondary structure (DSSP, 8-state):
----------B-STT--B----HHHHHHHHTTS-EEEE-EE--STTPPPEETTSSSSS-S-HHHH--PPPEE-SS-EEEEEE-TTS-EEEEEE---

Foldseek 3Di:
DDDDDDDDDWDDDPPDTDDDDDCPVVCVVVVLAKDKAFDWDAPDVPGDIDFPQLPDDPDQACQVPDFDDWDDDQRWIWGWGADRSRGTMIIIHGDD